Protein AF-A0A820FNS1-F1 (afdb_monomer_lite)

Structure (mmCIF, N/CA/C/O backbone):
data_AF-A0A820FNS1-F1
#
_entry.id   AF-A0A820FNS1-F1
#
loop_
_atom_site.group_PDB
_atom_site.id
_atom_site.type_symbol
_atom_site.label_atom_id
_atom_site.label_alt_id
_atom_site.label_comp_id
_atom_site.label_asym_id
_atom_site.label_entity_id
_atom_site.label_seq_id
_atom_site.pdbx_PDB_ins_code
_atom_site.Cartn_x
_atom_site.Cartn_y
_atom_site.Cartn_z
_atom_site.occupancy
_atom_site.B_iso_or_equiv
_atom_site.auth_seq_id
_atom_site.auth_comp_id
_atom_site.auth_asym_id
_atom_site.auth_atom_id
_atom_site.pdbx_PDB_model_num
ATOM 1 N N . MET A 1 1 ? 28.278 3.761 -12.513 1.00 82.56 1 MET A N 1
ATOM 2 C CA . MET A 1 1 ? 27.430 3.283 -11.402 1.00 82.56 1 MET A CA 1
ATOM 3 C C . MET A 1 1 ? 26.233 4.209 -11.374 1.00 82.56 1 MET A C 1
ATOM 5 O O . MET A 1 1 ? 26.463 5.410 -11.418 1.00 82.56 1 MET A O 1
ATOM 9 N N . LEU A 1 2 ? 25.011 3.682 -11.421 1.00 89.94 2 LEU A N 1
ATOM 10 C CA . LEU A 1 2 ? 23.813 4.516 -11.319 1.00 89.94 2 LEU A CA 1
ATOM 11 C C . LEU A 1 2 ? 23.656 4.975 -9.864 1.00 89.94 2 LEU A C 1
ATOM 13 O O . LEU A 1 2 ? 23.912 4.200 -8.940 1.00 89.94 2 LEU A O 1
ATOM 17 N N . SER A 1 3 ? 23.269 6.228 -9.665 1.00 96.00 3 SER A N 1
ATOM 18 C CA . SER A 1 3 ? 22.852 6.747 -8.364 1.00 96.00 3 SER A CA 1
ATOM 19 C C . SER A 1 3 ? 21.528 6.119 -7.923 1.00 96.00 3 SER A C 1
ATOM 21 O O . SER A 1 3 ? 20.763 5.6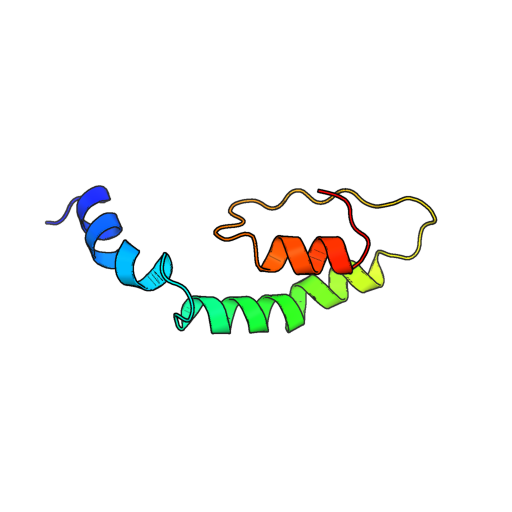01 -8.737 1.00 96.00 3 SER A O 1
ATOM 23 N N . THR A 1 4 ? 21.212 6.222 -6.630 1.00 91.69 4 THR A N 1
ATOM 24 C CA . THR A 1 4 ? 19.912 5.791 -6.091 1.00 91.69 4 THR A CA 1
ATOM 25 C C . THR A 1 4 ? 18.742 6.424 -6.846 1.00 91.69 4 THR A C 1
ATOM 27 O O . THR A 1 4 ? 17.765 5.742 -7.141 1.00 91.69 4 THR A O 1
ATOM 30 N N . VAL A 1 5 ? 18.860 7.707 -7.206 1.00 94.44 5 VAL A N 1
ATOM 31 C CA . VAL A 1 5 ? 17.825 8.441 -7.949 1.00 94.44 5 VAL A CA 1
ATOM 32 C C . VAL A 1 5 ? 17.673 7.894 -9.366 1.00 94.44 5 VAL A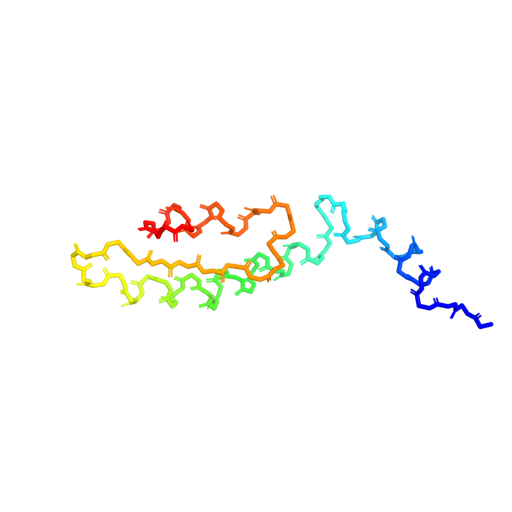 C 1
ATOM 34 O O . VAL A 1 5 ? 16.557 7.696 -9.832 1.00 94.44 5 VAL A O 1
ATOM 37 N N . GLU A 1 6 ? 18.777 7.602 -10.052 1.00 95.50 6 GLU A N 1
ATOM 38 C CA . GLU A 1 6 ? 18.723 7.041 -11.405 1.00 95.50 6 GLU A CA 1
ATOM 39 C C . GLU A 1 6 ? 18.149 5.621 -11.414 1.00 95.50 6 GLU A C 1
ATOM 41 O O . GLU A 1 6 ? 17.337 5.305 -12.280 1.00 95.50 6 GLU A O 1
ATOM 46 N N . CYS A 1 7 ? 18.501 4.786 -10.431 1.00 92.06 7 CYS A N 1
ATOM 47 C CA . CYS A 1 7 ? 17.886 3.469 -10.257 1.00 92.06 7 CYS A CA 1
ATOM 48 C C . CYS A 1 7 ? 16.377 3.577 -9.991 1.00 92.06 7 CYS A C 1
ATOM 50 O O . CYS A 1 7 ? 15.599 2.841 -10.595 1.00 92.06 7 CYS A O 1
ATOM 52 N N . TYR A 1 8 ? 15.962 4.507 -9.124 1.00 89.56 8 TYR A N 1
ATOM 53 C CA . TYR A 1 8 ? 14.550 4.759 -8.827 1.00 89.56 8 TYR A CA 1
ATOM 54 C C . TYR A 1 8 ? 13.786 5.182 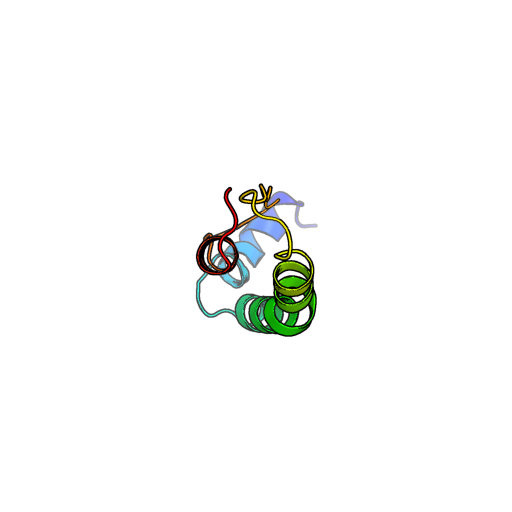-10.086 1.00 89.56 8 TYR A C 1
ATOM 56 O O . TYR A 1 8 ? 12.788 4.555 -10.431 1.00 89.56 8 TYR A O 1
ATOM 64 N N . ASN A 1 9 ? 14.293 6.182 -10.811 1.00 91.25 9 ASN A N 1
ATOM 65 C CA . ASN A 1 9 ? 13.666 6.707 -12.027 1.00 91.25 9 ASN A CA 1
ATOM 66 C C . ASN A 1 9 ? 13.611 5.672 -13.158 1.00 91.25 9 ASN A C 1
ATOM 68 O O . ASN A 1 9 ? 12.675 5.672 -13.951 1.00 91.25 9 ASN A O 1
ATOM 72 N N . ALA A 1 10 ? 14.612 4.794 -13.256 1.00 91.81 10 ALA A N 1
ATOM 73 C CA . ALA A 1 10 ? 14.611 3.726 -14.250 1.00 91.81 10 ALA A CA 1
ATOM 74 C C . ALA A 1 10 ? 13.536 2.667 -13.960 1.00 91.81 10 ALA A C 1
ATOM 76 O O . ALA A 1 10 ? 13.003 2.065 -14.891 1.00 91.81 10 ALA A O 1
ATOM 77 N N . TRP A 1 11 ? 13.225 2.435 -12.682 1.00 87.12 11 TRP A N 1
ATOM 78 C CA . TRP A 1 11 ? 12.280 1.406 -12.257 1.00 87.12 11 TRP A CA 1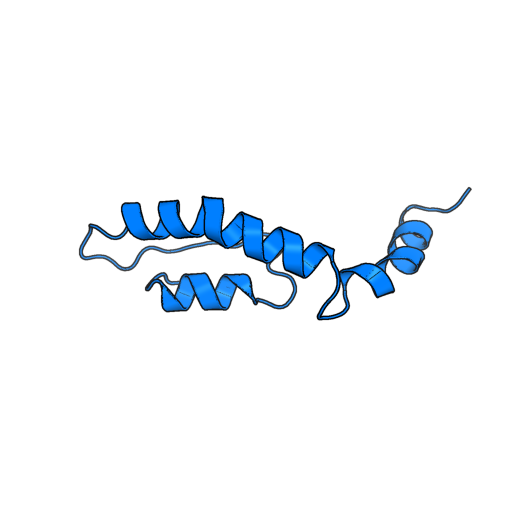
ATOM 79 C C . TRP A 1 11 ? 10.859 1.937 -12.026 1.00 87.12 11 TRP A C 1
ATOM 81 O O . TRP A 1 11 ? 9.919 1.150 -12.094 1.00 87.12 11 TRP A O 1
ATOM 91 N N . SER A 1 12 ? 10.676 3.243 -11.792 1.00 88.38 12 SER A N 1
ATOM 92 C CA . SER A 1 12 ? 9.382 3.860 -11.443 1.00 88.38 12 SER A CA 1
ATOM 93 C C . SER A 1 12 ? 8.272 3.512 -12.424 1.00 88.38 12 SER A C 1
ATOM 95 O O . SER A 1 12 ? 7.208 3.073 -12.006 1.00 88.38 12 SER A O 1
ATOM 97 N N . ASN A 1 13 ? 8.543 3.549 -13.729 1.00 84.31 13 ASN A N 1
ATOM 98 C CA . ASN A 1 13 ? 7.563 3.162 -14.751 1.00 84.31 13 ASN A CA 1
ATOM 99 C C . ASN A 1 13 ? 7.009 1.732 -14.571 1.00 84.31 13 ASN A C 1
ATOM 101 O O . ASN A 1 13 ? 5.888 1.453 -14.997 1.00 84.31 13 ASN A O 1
ATOM 105 N N . THR A 1 14 ? 7.772 0.831 -13.944 1.00 83.94 14 THR A N 1
ATOM 106 C CA . THR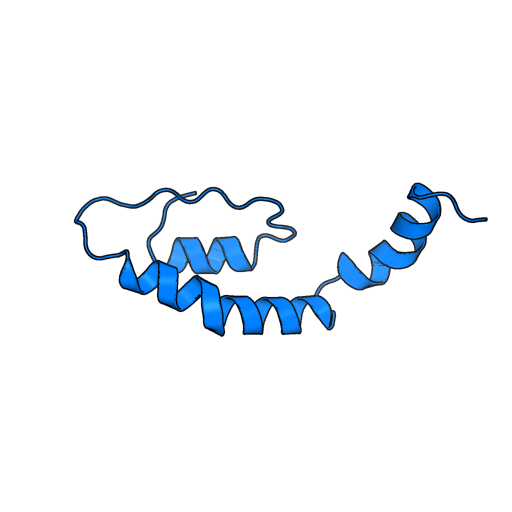 A 1 14 ? 7.371 -0.557 -13.682 1.00 83.94 14 THR A CA 1
ATOM 107 C C . THR A 1 14 ? 6.447 -0.688 -12.472 1.00 83.94 14 THR A C 1
ATOM 109 O O . THR A 1 14 ? 5.565 -1.540 -12.508 1.00 83.94 14 THR A O 1
ATOM 112 N N . TYR A 1 15 ? 6.632 0.097 -11.403 1.00 79.31 15 TYR A N 1
ATOM 113 C CA . TYR A 1 15 ? 5.862 -0.076 -10.157 1.00 79.31 15 TYR A CA 1
ATOM 114 C C . TYR A 1 15 ? 4.872 1.057 -9.839 1.00 79.31 15 TYR A C 1
ATOM 116 O O . TYR A 1 15 ? 3.899 0.798 -9.132 1.00 79.31 15 TYR A O 1
ATOM 124 N N . ASP A 1 16 ? 5.054 2.253 -10.408 1.00 81.69 16 ASP A N 1
ATOM 125 C CA . ASP A 1 16 ? 4.140 3.404 -10.277 1.00 81.69 16 ASP A CA 1
ATOM 126 C C . ASP A 1 16 ? 3.010 3.398 -11.326 1.00 81.69 16 ASP A C 1
ATOM 128 O O . ASP A 1 16 ? 2.224 4.339 -11.414 1.00 81.69 16 ASP A O 1
ATOM 132 N N . SER A 1 17 ? 2.918 2.348 -12.147 1.00 80.88 17 SER A N 1
ATOM 133 C CA . SER A 1 17 ? 1.849 2.161 -13.132 1.00 80.88 17 SER A CA 1
ATOM 134 C C . SER A 1 17 ? 0.836 1.110 -12.681 1.00 80.88 17 SER A C 1
ATOM 136 O O . SER A 1 17 ? 1.193 0.101 -12.072 1.00 80.88 17 SER A O 1
ATOM 138 N N . ASP A 1 18 ? -0.441 1.330 -12.993 1.00 80.25 18 ASP A N 1
ATOM 139 C CA . ASP A 1 18 ? -1.503 0.383 -12.660 1.00 80.25 18 ASP A CA 1
ATOM 140 C C . ASP A 1 18 ? -1.434 -0.914 -13.468 1.00 80.25 18 ASP A C 1
ATOM 142 O O . ASP A 1 18 ? -1.063 -0.930 -14.641 1.00 80.25 18 ASP A O 1
ATOM 146 N N . GLY A 1 19 ? -1.806 -2.020 -12.818 1.00 81.12 19 GLY A N 1
ATOM 147 C CA . GLY A 1 19 ? -1.845 -3.347 -13.433 1.00 81.12 19 GLY A CA 1
ATOM 148 C C . GLY A 1 19 ? -0.491 -4.053 -13.524 1.00 81.12 19 GLY A C 1
ATOM 149 O O . GLY A 1 19 ? -0.389 -5.088 -14.182 1.00 81.12 19 GLY A O 1
ATOM 150 N N . ASN A 1 20 ? 0.551 -3.532 -12.870 1.00 85.81 20 ASN A N 1
ATOM 151 C CA . ASN A 1 20 ? 1.833 -4.224 -12.807 1.00 85.81 20 ASN A CA 1
ATOM 152 C C . ASN A 1 20 ? 1.778 -5.470 -11.897 1.00 85.81 20 ASN A C 1
ATOM 154 O O . ASN A 1 20 ? 0.915 -5.611 -11.031 1.00 85.81 20 ASN A O 1
ATOM 158 N N . ILE A 1 21 ? 2.729 -6.388 -12.080 1.00 87.44 21 ILE A N 1
ATOM 159 C CA . ILE A 1 21 ? 2.765 -7.662 -11.345 1.00 87.44 21 ILE A CA 1
ATOM 160 C C . ILE A 1 21 ? 2.908 -7.487 -9.825 1.00 87.44 21 ILE A C 1
ATOM 162 O O . ILE A 1 21 ? 2.389 -8.301 -9.065 1.00 87.44 21 ILE A O 1
ATOM 166 N N . LEU A 1 22 ? 3.569 -6.418 -9.369 1.00 86.38 22 LEU A N 1
ATOM 167 C CA . LEU A 1 22 ? 3.727 -6.138 -7.941 1.00 86.38 22 LEU A CA 1
ATOM 168 C C . LEU A 1 22 ? 2.389 -5.741 -7.316 1.00 86.38 22 LEU A C 1
ATOM 170 O O . LEU A 1 22 ? 2.122 -6.121 -6.184 1.00 86.38 22 LEU A O 1
ATOM 174 N N . GLN A 1 23 ? 1.520 -5.055 -8.064 1.00 85.50 23 GLN A N 1
ATOM 175 C CA . GLN A 1 23 ? 0.159 -4.756 -7.619 1.00 85.50 23 GLN A CA 1
ATOM 176 C C . GLN A 1 23 ? -0.684 -6.015 -7.422 1.00 85.50 23 GLN A C 1
ATOM 178 O O . GLN A 1 23 ? -1.484 -6.057 -6.492 1.00 85.50 23 GLN A O 1
ATOM 183 N N . LEU A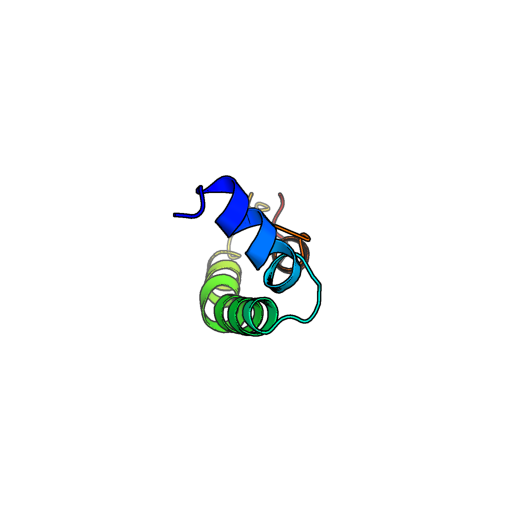 1 24 ? -0.527 -7.014 -8.297 1.00 86.31 24 LEU A N 1
ATOM 184 C CA . LEU A 1 24 ? -1.237 -8.290 -8.189 1.00 86.31 24 LEU A CA 1
ATOM 185 C C . LEU A 1 24 ? -0.759 -9.072 -6.964 1.00 86.31 24 LEU A C 1
ATOM 187 O O . LEU A 1 24 ? -1.577 -9.495 -6.154 1.00 86.31 24 LEU A O 1
ATOM 191 N N . LEU A 1 25 ? 0.561 -9.177 -6.788 1.00 89.25 25 LEU A N 1
ATOM 192 C CA . LEU A 1 25 ? 1.155 -9.835 -5.625 1.00 89.25 25 LEU A CA 1
ATOM 193 C C . LEU A 1 25 ? 0.751 -9.154 -4.309 1.00 89.25 25 LEU A C 1
ATOM 195 O O . LEU A 1 25 ? 0.386 -9.833 -3.355 1.00 89.25 25 LEU A O 1
ATOM 199 N N . ASP A 1 26 ? 0.797 -7.821 -4.264 1.00 87.75 26 ASP A N 1
ATOM 200 C CA . ASP A 1 26 ? 0.368 -7.038 -3.101 1.00 87.75 26 ASP A CA 1
ATOM 201 C C . ASP A 1 26 ? -1.124 -7.236 -2.806 1.00 87.75 26 ASP A C 1
ATOM 203 O O . ASP A 1 26 ? -1.521 -7.406 -1.656 1.00 87.75 26 ASP A O 1
ATOM 207 N N . ASN A 1 27 ? -1.961 -7.287 -3.845 1.00 89.62 27 ASN A N 1
ATOM 208 C CA . ASN A 1 27 ? -3.388 -7.539 -3.694 1.00 89.62 27 ASN A CA 1
ATOM 209 C C . ASN A 1 27 ? -3.669 -8.916 -3.077 1.00 89.62 27 ASN A C 1
ATOM 211 O O . ASN A 1 27 ? -4.515 -9.011 -2.185 1.00 89.62 27 ASN A O 1
ATOM 215 N N . ASP A 1 28 ? -2.965 -9.952 -3.532 1.00 92.69 28 ASP A N 1
ATOM 216 C CA . ASP A 1 28 ? -3.102 -11.309 -3.002 1.00 92.69 28 ASP A CA 1
ATOM 217 C C . ASP A 1 28 ? -2.605 -11.377 -1.551 1.00 92.69 28 ASP A C 1
ATOM 219 O O . ASP A 1 28 ? -3.344 -11.820 -0.671 1.00 92.69 28 ASP A O 1
ATOM 223 N N . ALA A 1 29 ? -1.428 -10.814 -1.261 1.00 91.94 29 ALA A N 1
ATOM 224 C CA . ALA A 1 29 ? -0.885 -10.747 0.096 1.00 91.94 29 ALA A CA 1
ATOM 225 C C . ALA A 1 29 ? -1.801 -9.974 1.063 1.00 91.94 29 ALA A C 1
ATOM 227 O O . ALA A 1 29 ? -1.996 -10.386 2.210 1.00 91.94 29 ALA A O 1
ATOM 228 N N . PHE A 1 30 ? -2.409 -8.873 0.610 1.00 92.38 30 PHE A N 1
ATOM 229 C CA . PHE A 1 30 ? -3.371 -8.114 1.407 1.00 92.38 30 PHE A CA 1
ATOM 230 C C . PHE A 1 30 ? -4.588 -8.969 1.778 1.00 92.38 30 PHE A C 1
ATOM 232 O O . PHE A 1 30 ? -5.028 -8.954 2.929 1.00 92.38 30 PHE A O 1
ATOM 239 N N . ASN A 1 31 ? -5.124 -9.728 0.820 1.00 91.44 31 ASN A N 1
ATOM 240 C CA . ASN A 1 31 ? -6.299 -10.570 1.035 1.00 91.44 31 ASN A CA 1
ATOM 241 C C . ASN A 1 31 ? -5.996 -11.782 1.927 1.00 91.44 31 ASN A C 1
ATOM 243 O O . ASN A 1 31 ? -6.863 -12.200 2.690 1.00 91.44 31 ASN A O 1
ATOM 247 N N . GLU A 1 32 ? -4.788 -12.339 1.844 1.00 93.94 32 GLU A N 1
ATOM 248 C CA . GLU A 1 32 ? -4.375 -13.492 2.651 1.00 93.94 32 GLU A CA 1
ATOM 249 C C . GLU A 1 32 ? -3.999 -13.119 4.087 1.00 93.94 32 GLU A C 1
ATOM 251 O O . GLU A 1 32 ? -4.199 -13.919 4.999 1.00 93.94 32 GLU A O 1
ATOM 256 N N . ILE A 1 33 ? -3.451 -11.919 4.298 1.00 90.88 33 ILE A N 1
ATOM 257 C CA . ILE A 1 33 ? -2.877 -11.523 5.587 1.00 90.88 33 ILE A CA 1
ATOM 258 C C . ILE A 1 33 ? -3.710 -10.414 6.221 1.00 90.88 33 ILE A C 1
ATOM 260 O O . ILE A 1 33 ? -4.317 -10.609 7.270 1.00 90.88 33 ILE A O 1
ATOM 264 N N . VAL A 1 34 ? -3.755 -9.240 5.595 1.00 88.81 34 VAL A N 1
ATOM 265 C CA . VAL A 1 34 ? -4.295 -8.027 6.224 1.00 88.81 34 VAL A CA 1
ATOM 266 C C . VAL A 1 34 ? -5.806 -8.125 6.416 1.00 88.81 34 VAL A C 1
ATOM 268 O O . VAL A 1 34 ? -6.303 -7.850 7.505 1.00 88.81 34 VAL A O 1
ATOM 271 N N . GLN A 1 35 ? -6.542 -8.555 5.391 1.00 87.44 35 GLN A N 1
ATOM 272 C CA . GLN A 1 35 ? -8.004 -8.623 5.430 1.00 87.44 35 GLN A CA 1
ATOM 273 C C . GLN A 1 35 ? -8.531 -9.527 6.571 1.00 87.44 35 GLN A C 1
ATOM 275 O O . GLN A 1 35 ? -9.400 -9.058 7.311 1.00 87.44 35 GLN A O 1
ATOM 280 N N . PRO A 1 36 ? -8.014 -10.754 6.796 1.00 88.19 36 PRO A N 1
ATOM 281 C CA . PRO A 1 36 ? -8.363 -11.556 7.970 1.00 88.19 36 PRO A CA 1
ATOM 282 C C . PRO A 1 36 ? -8.110 -10.839 9.299 1.00 88.19 36 PRO A C 1
ATOM 284 O O . PRO A 1 36 ? -9.010 -10.774 10.133 1.00 88.19 36 PRO A O 1
ATOM 287 N N . TYR A 1 37 ? -6.939 -10.212 9.471 1.00 84.56 37 TYR A N 1
ATOM 288 C CA . TYR A 1 37 ? -6.633 -9.456 10.690 1.00 84.56 37 TYR A CA 1
ATOM 289 C C . TYR A 1 37 ? -7.617 -8.305 10.924 1.00 84.56 37 TYR A C 1
ATOM 291 O O . TYR A 1 37 ? -8.042 -8.084 12.060 1.00 84.56 37 TYR A O 1
ATOM 299 N N . LEU A 1 38 ? -7.995 -7.565 9.879 1.00 82.56 38 LEU A N 1
ATOM 300 C CA . LEU A 1 38 ? -8.955 -6.466 10.009 1.00 82.56 38 LEU A CA 1
ATOM 301 C C . LEU A 1 38 ? -10.351 -6.973 10.394 1.00 82.56 38 LEU A C 1
ATOM 303 O O . LEU A 1 38 ? -11.020 -6.333 11.206 1.00 82.56 38 LEU A O 1
ATOM 307 N N . ASN A 1 39 ? -10.767 -8.120 9.850 1.00 79.62 39 ASN A N 1
ATOM 308 C CA . ASN A 1 39 ? -12.067 -8.730 10.130 1.00 79.62 39 ASN A CA 1
ATOM 309 C C . ASN A 1 39 ? -12.146 -9.289 11.562 1.00 79.62 39 ASN A C 1
ATOM 311 O O . ASN A 1 39 ? -13.152 -9.089 12.244 1.00 79.62 39 ASN A O 1
ATOM 315 N N . ASP A 1 40 ? -11.082 -9.936 12.044 1.00 79.62 40 ASP A N 1
ATOM 316 C CA . ASP A 1 40 ? -11.044 -10.557 13.376 1.00 79.62 40 ASP A CA 1
ATOM 317 C C . ASP A 1 40 ? -11.074 -9.521 14.513 1.00 79.62 40 ASP A C 1
ATOM 319 O O . ASP A 1 40 ? -11.607 -9.780 15.593 1.00 79.62 40 ASP A O 1
ATOM 323 N N . ASN A 1 41 ? -10.544 -8.319 14.269 1.00 69.00 41 ASN A N 1
ATOM 324 C CA . ASN A 1 41 ? -10.503 -7.238 15.258 1.00 69.00 41 ASN A CA 1
ATOM 325 C C . ASN A 1 41 ? -11.766 -6.352 15.261 1.00 69.00 41 ASN A C 1
ATOM 327 O O . ASN A 1 41 ? -11.904 -5.486 16.130 1.00 69.00 41 ASN A O 1
ATOM 331 N N . TYR A 1 42 ? -12.723 -6.585 14.355 1.00 65.06 42 TYR A N 1
ATOM 332 C CA . TYR A 1 42 ? -13.956 -5.795 14.208 1.00 65.06 42 TYR A CA 1
ATOM 333 C C . TYR A 1 42 ? -15.065 -6.181 15.213 1.00 65.06 42 TYR A C 1
ATOM 335 O O . TYR A 1 42 ? -16.250 -6.211 14.893 1.00 65.06 42 TYR A O 1
ATOM 343 N N . GLN A 1 43 ? -14.696 -6.535 16.445 1.00 61.06 43 GLN A N 1
ATOM 344 C CA . GLN A 1 43 ? -15.631 -7.065 17.452 1.00 61.06 43 GLN A CA 1
ATOM 345 C C . GLN A 1 43 ? -16.148 -6.000 18.437 1.00 61.06 43 GLN A C 1
ATOM 347 O O . GLN A 1 43 ? -17.019 -6.292 19.253 1.00 61.06 43 GLN A O 1
ATOM 352 N N . ASN A 1 44 ? -15.644 -4.762 18.376 1.00 62.53 44 ASN A N 1
ATOM 353 C CA . ASN A 1 44 ? -15.997 -3.706 19.328 1.00 62.53 44 ASN A CA 1
ATOM 354 C C . ASN A 1 44 ? -16.821 -2.602 18.656 1.00 62.53 44 ASN A C 1
ATOM 356 O O . ASN A 1 44 ? -16.532 -2.192 17.539 1.00 62.53 44 ASN A O 1
ATOM 360 N N . SER A 1 45 ? -17.824 -2.075 19.362 1.00 61.19 45 SER A N 1
ATOM 361 C CA . SER A 1 45 ? -18.782 -1.050 18.905 1.00 61.19 45 SER A CA 1
ATOM 362 C C . SER A 1 45 ? -18.181 0.341 18.603 1.00 61.19 45 SER A C 1
ATOM 364 O O . SER A 1 45 ? -18.917 1.320 18.497 1.00 61.19 45 SER A O 1
ATOM 366 N N . THR A 1 46 ? -16.858 0.438 18.460 1.00 77.38 46 THR A N 1
ATOM 367 C CA . THR A 1 46 ? -16.115 1.659 18.136 1.00 77.38 46 THR A CA 1
ATOM 368 C C . THR A 1 46 ? -15.429 1.472 16.790 1.00 77.38 46 THR A C 1
ATOM 370 O O . THR A 1 46 ? -14.737 0.478 16.593 1.00 77.38 46 THR A O 1
ATOM 373 N N . ILE A 1 47 ? -15.585 2.441 15.887 1.00 79.12 47 ILE A N 1
ATOM 374 C CA . ILE A 1 47 ? -14.919 2.435 14.579 1.00 79.12 47 ILE A CA 1
ATOM 375 C C . ILE A 1 47 ? -13.396 2.510 14.800 1.00 79.12 47 ILE A C 1
ATOM 377 O O . ILE A 1 47 ? -12.925 3.498 15.374 1.00 79.12 47 ILE A O 1
ATOM 381 N N . PRO A 1 48 ? -12.618 1.498 14.385 1.00 82.31 48 PRO A N 1
ATOM 382 C CA . PRO A 1 48 ? -11.172 1.499 14.565 1.00 82.31 48 PRO A CA 1
ATOM 383 C C . PRO A 1 48 ? -10.478 2.437 13.561 1.00 82.31 48 PRO A C 1
ATOM 385 O O . PRO A 1 48 ? -10.957 2.630 12.443 1.00 82.31 48 PRO A O 1
ATOM 388 N N . ILE A 1 49 ? -9.345 3.023 13.966 1.00 86.62 49 ILE A N 1
ATOM 389 C CA . ILE A 1 49 ? -8.533 3.938 13.143 1.00 86.62 49 ILE A CA 1
ATOM 390 C C . ILE A 1 49 ? -7.320 3.179 12.590 1.00 86.62 49 ILE A C 1
ATOM 392 O O . ILE A 1 49 ? -6.609 2.517 13.349 1.00 86.62 49 ILE A O 1
ATOM 396 N N . CYS A 1 50 ? -7.068 3.293 11.286 1.00 86.50 50 CYS A N 1
ATOM 397 C CA . CYS A 1 50 ? -5.941 2.686 10.582 1.00 86.50 50 CYS A CA 1
ATOM 398 C C . CYS A 1 50 ? -5.037 3.765 9.970 1.00 86.50 50 CYS A C 1
ATOM 400 O O . CYS A 1 50 ? -5.512 4.641 9.260 1.00 86.50 50 CYS A O 1
ATOM 402 N N . CYS A 1 51 ? -3.724 3.669 10.192 1.00 90.19 51 CYS A N 1
ATOM 403 C CA . CYS A 1 51 ? -2.731 4.492 9.502 1.00 90.19 51 CYS A CA 1
ATOM 404 C C . CYS A 1 51 ? -1.974 3.625 8.489 1.00 90.19 51 CYS A C 1
ATOM 406 O O . CYS A 1 51 ? -1.233 2.722 8.881 1.00 90.19 51 CYS A O 1
ATOM 408 N N . GLU A 1 52 ? -2.161 3.893 7.196 1.00 89.38 52 GLU A N 1
ATOM 409 C CA . GLU A 1 52 ? -1.491 3.168 6.115 1.00 89.38 52 GLU A CA 1
ATOM 410 C C . GLU A 1 52 ? -0.208 3.896 5.691 1.00 89.38 52 GLU A C 1
ATOM 412 O O . GLU A 1 52 ? -0.238 5.006 5.154 1.00 89.38 52 GLU A O 1
ATOM 417 N N . LEU A 1 53 ? 0.944 3.269 5.933 1.00 90.31 53 LEU A N 1
ATOM 418 C CA . LEU A 1 53 ? 2.241 3.817 5.546 1.00 90.31 53 LEU A CA 1
ATOM 419 C C . LEU A 1 53 ? 2.586 3.380 4.123 1.00 90.31 53 LEU A C 1
ATOM 421 O O . LEU A 1 53 ? 2.801 2.199 3.871 1.00 90.31 53 LEU A O 1
ATOM 425 N N . GLY A 1 54 ? 2.676 4.344 3.205 1.00 84.19 54 GLY A N 1
ATOM 426 C CA . GLY A 1 54 ? 2.973 4.064 1.800 1.00 84.19 54 GLY A CA 1
ATOM 427 C C . GLY A 1 54 ? 1.778 3.492 1.033 1.00 84.19 54 GLY A C 1
ATOM 428 O O . GLY A 1 54 ? 1.921 2.497 0.336 1.00 84.19 54 GLY A O 1
ATOM 429 N N . CYS A 1 55 ? 0.610 4.138 1.122 1.00 86.19 55 CYS A N 1
ATOM 430 C CA . CYS A 1 55 ? -0.634 3.683 0.483 1.00 86.19 55 CYS A CA 1
ATOM 431 C C . CYS A 1 55 ? -0.632 3.720 -1.061 1.00 86.19 55 CYS A C 1
ATOM 433 O O . CYS A 1 55 ? -1.579 3.247 -1.692 1.00 86.19 55 CYS A O 1
ATOM 435 N N . GLY A 1 56 ? 0.410 4.279 -1.689 1.00 82.75 56 GLY A N 1
ATOM 436 C CA . GLY A 1 56 ? 0.544 4.362 -3.144 1.00 82.75 56 GLY A CA 1
ATOM 437 C C . GLY A 1 56 ? -0.684 5.003 -3.797 1.00 82.75 56 GLY A C 1
ATOM 438 O O . GLY A 1 56 ? -1.008 6.156 -3.531 1.00 82.75 56 GLY A O 1
ATOM 439 N N . THR A 1 57 ? -1.390 4.239 -4.633 1.00 83.31 57 THR A N 1
ATOM 440 C CA . THR A 1 57 ? -2.625 4.664 -5.322 1.00 83.31 57 THR A CA 1
ATOM 441 C C . THR A 1 57 ? -3.899 4.520 -4.469 1.00 83.31 57 THR A C 1
ATOM 443 O O . THR A 1 57 ? -5.002 4.677 -4.987 1.00 83.31 57 THR A O 1
ATOM 446 N N . GLY A 1 58 ? -3.788 4.144 -3.192 1.00 88.88 58 GLY A N 1
ATOM 447 C CA . GLY A 1 58 ? -4.911 4.001 -2.258 1.00 88.88 58 GLY A CA 1
ATOM 448 C C . GLY A 1 58 ? -5.795 2.762 -2.464 1.00 88.88 58 GLY A C 1
ATOM 449 O O . GLY A 1 58 ? -6.891 2.678 -1.909 1.00 88.88 58 GLY A O 1
ATOM 450 N N . ARG A 1 59 ? -5.354 1.778 -3.264 1.00 89.06 59 ARG A N 1
ATOM 451 C CA . ARG A 1 59 ? -6.156 0.577 -3.589 1.00 89.06 59 ARG A CA 1
ATOM 452 C C . ARG A 1 59 ? -6.493 -0.252 -2.346 1.00 89.06 59 ARG A C 1
ATOM 454 O O . ARG A 1 59 ? -7.618 -0.730 -2.221 1.00 89.06 59 ARG A O 1
ATOM 461 N N . ASN A 1 60 ? -5.543 -0.390 -1.425 1.00 89.25 60 ASN A N 1
ATOM 462 C CA . ASN A 1 60 ? -5.757 -1.094 -0.163 1.00 89.25 60 ASN A CA 1
ATOM 463 C C . ASN A 1 60 ? -6.488 -0.214 0.864 1.00 89.25 60 ASN A C 1
ATOM 465 O O . ASN A 1 60 ? -7.364 -0.723 1.560 1.00 89.25 60 ASN A O 1
ATOM 469 N N . THR A 1 61 ? -6.268 1.107 0.858 1.00 91.75 61 THR A N 1
ATOM 470 C CA . THR A 1 61 ? -7.053 2.075 1.649 1.00 91.75 61 THR A CA 1
ATOM 471 C C . THR A 1 61 ? -8.557 1.901 1.434 1.00 91.75 61 THR A C 1
ATOM 473 O O . THR A 1 61 ? -9.323 1.838 2.392 1.00 91.75 61 THR A O 1
ATOM 476 N N . ILE A 1 62 ? -8.999 1.745 0.181 1.00 91.19 62 ILE A N 1
ATOM 477 C CA . ILE A 1 62 ? -10.419 1.524 -0.144 1.00 91.19 62 ILE A CA 1
ATOM 478 C C . ILE A 1 62 ? -10.943 0.226 0.487 1.00 91.19 62 ILE A C 1
ATOM 480 O O . ILE A 1 62 ? -12.061 0.200 0.999 1.00 91.19 62 ILE A O 1
ATOM 484 N N . LYS A 1 63 ? -10.149 -0.851 0.492 1.00 88.88 63 LYS A N 1
ATOM 485 C CA . LYS A 1 63 ? -10.536 -2.123 1.126 1.00 88.88 63 LYS A CA 1
ATOM 486 C C . LYS A 1 63 ? -10.665 -1.979 2.642 1.00 88.88 63 LYS A C 1
ATOM 488 O O . LYS A 1 63 ? -11.612 -2.509 3.213 1.00 88.88 63 LYS A O 1
ATOM 493 N N . ILE A 1 64 ? -9.752 -1.234 3.270 1.00 89.94 64 ILE A N 1
ATOM 494 C CA . ILE A 1 64 ? -9.766 -0.927 4.709 1.00 89.94 64 ILE A CA 1
ATOM 495 C C . ILE A 1 64 ? -11.037 -0.146 5.073 1.00 89.94 64 ILE A C 1
ATOM 497 O O . ILE A 1 64 ? -11.768 -0.542 5.980 1.00 89.94 64 ILE A O 1
ATOM 501 N N . LEU A 1 65 ? -11.351 0.910 4.317 1.00 88.88 65 LEU A N 1
ATOM 502 C CA . LEU A 1 65 ? -12.570 1.703 4.507 1.00 88.88 65 LEU A CA 1
ATOM 503 C C . LEU A 1 65 ? -13.840 0.856 4.317 1.00 88.88 65 LEU A C 1
ATOM 505 O O . LEU A 1 65 ? -14.761 0.924 5.129 1.00 88.88 65 LEU A O 1
ATOM 509 N N . ASN A 1 66 ? -13.875 0.001 3.290 1.00 87.19 66 ASN A N 1
ATOM 510 C CA . ASN A 1 66 ? -14.994 -0.918 3.045 1.00 87.19 66 ASN A CA 1
ATOM 511 C C . ASN A 1 66 ? -15.138 -1.993 4.135 1.00 87.19 66 ASN A C 1
ATOM 513 O O . ASN A 1 66 ? -16.239 -2.497 4.346 1.00 87.19 66 ASN A O 1
ATOM 517 N N . ALA A 1 67 ? -14.055 -2.320 4.845 1.00 83.44 67 ALA A N 1
ATOM 518 C CA . ALA A 1 67 ? -14.076 -3.180 6.026 1.00 83.44 67 ALA A CA 1
ATOM 519 C C . ALA A 1 67 ? -14.567 -2.449 7.294 1.00 83.44 67 ALA A C 1
ATOM 521 O O . ALA A 1 67 ? -14.569 -3.033 8.374 1.00 83.44 67 ALA A O 1
ATOM 522 N N . GLY A 1 68 ? -14.982 -1.181 7.184 1.00 85.31 68 GLY A N 1
ATOM 523 C CA . GLY A 1 68 ? -15.583 -0.410 8.272 1.00 85.31 68 GLY A CA 1
ATOM 524 C C . GLY A 1 68 ? -14.583 0.309 9.177 1.00 85.31 68 GLY A C 1
ATOM 525 O O . GLY A 1 68 ? -14.963 0.730 10.271 1.00 85.31 68 GLY A O 1
ATOM 526 N N . TRP A 1 69 ? -13.326 0.434 8.748 1.00 86.94 69 TRP A N 1
ATOM 527 C CA . TRP A 1 69 ? -12.286 1.195 9.443 1.00 86.94 69 TRP A CA 1
ATOM 528 C C . TRP A 1 69 ? -12.301 2.667 9.010 1.00 86.94 69 TRP A C 1
ATOM 530 O O . TRP A 1 69 ? -12.699 2.990 7.892 1.00 86.94 69 TRP A O 1
ATOM 540 N N . SER A 1 70 ? -11.836 3.560 9.883 1.00 83.69 70 SER A N 1
ATOM 541 C CA . SER A 1 70 ? -11.517 4.952 9.541 1.00 83.69 70 SER A CA 1
ATOM 542 C C . SER A 1 70 ? -10.029 5.083 9.229 1.00 83.69 70 SER A C 1
ATOM 544 O O . SER A 1 70 ? -9.212 4.387 9.832 1.00 83.69 70 SER A O 1
ATOM 546 N N . THR A 1 71 ? -9.676 6.004 8.336 1.00 73.75 71 THR A N 1
ATOM 547 C CA . THR A 1 71 ? -8.288 6.416 8.054 1.00 73.75 71 THR A CA 1
ATOM 548 C C . THR A 1 71 ? -7.975 7.754 8.694 1.00 73.75 71 THR A C 1
ATOM 550 O O . THR A 1 71 ? -8.891 8.609 8.655 1.00 73.75 71 THR A O 1
#

Organism: NCBI:txid433720

Foldseek 3Di:
DDDPVRVCVVCCVQPLDPPHPVVVVVVVCCVVPVLVVLLVPPPDPDAAEDDDDCCRVVPVVVVSVVSRHHD

Sequence (71 aa):
MLSTVECYNAWSNTYDSDGNILQLLDNDAFNEIVQPYLNDNYQNSTIPICCELGCGTGRNTIKILNAGWST

Radius of gyration: 15.71 Å; chains: 1; bounding box: 46×22×34 Å

InterPro domains:
  IPR029063 S-adenosyl-L-methionine-dependent methyltransferase superfamily [SSF53335] (6-69)

pLDDT: mean 85.34, std 7.45, range [61.06, 96.0]

Secondary structure (DSSP, 8-state):
---HHHHHHHHHHHHSSTT-HHHHHHHHHIIIIIHHHHHHTTTSSSPPB---TT-TTSHHHHHHHHTT-B-